Protein AF-A0A2M7ABK1-F1 (afdb_monomer_lite)

Structure (mmCIF, N/CA/C/O backbone):
data_AF-A0A2M7ABK1-F1
#
_entry.id   AF-A0A2M7ABK1-F1
#
loop_
_atom_site.group_PDB
_atom_site.id
_atom_site.type_symbol
_atom_site.label_atom_id
_atom_site.label_alt_id
_atom_site.label_comp_id
_atom_site.label_asym_id
_atom_site.label_entity_id
_atom_site.label_seq_id
_atom_site.pdbx_PDB_ins_code
_atom_site.Cartn_x
_atom_site.Cartn_y
_atom_site.Cartn_z
_atom_site.occupancy
_atom_site.B_iso_or_equiv
_atom_site.auth_seq_id
_atom_site.auth_comp_id
_atom_site.auth_asym_id
_atom_site.auth_atom_id
_atom_site.pdbx_PDB_model_num
ATOM 1 N N . MET A 1 1 ? -2.229 15.032 -33.669 1.00 45.62 1 MET A N 1
ATOM 2 C CA . MET A 1 1 ? -2.621 14.120 -32.578 1.00 45.62 1 MET A CA 1
ATOM 3 C C . MET A 1 1 ? -1.452 14.087 -31.620 1.00 45.62 1 MET A C 1
ATOM 5 O O . MET A 1 1 ? -0.412 13.552 -31.973 1.00 45.62 1 MET A O 1
ATOM 9 N N . GLU A 1 2 ? -1.569 14.795 -30.503 1.00 56.34 2 GLU A N 1
ATOM 10 C CA . GLU A 1 2 ? -0.550 14.829 -29.454 1.00 56.34 2 GLU A CA 1
ATOM 11 C C . GLU A 1 2 ? -0.411 13.404 -28.905 1.00 56.34 2 GLU A C 1
ATOM 13 O O . GLU A 1 2 ? -1.396 12.810 -28.463 1.00 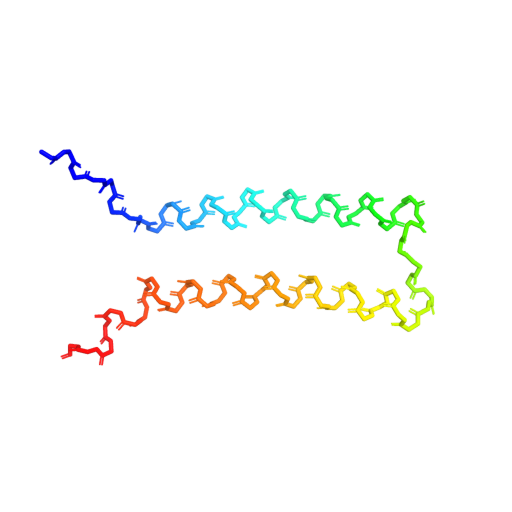56.34 2 GLU A O 1
ATOM 18 N N . SER A 1 3 ? 0.763 12.789 -29.061 1.00 56.03 3 SER A N 1
ATOM 19 C CA . SER A 1 3 ? 1.003 11.438 -28.561 1.00 56.03 3 SER A CA 1
ATOM 20 C C . SER A 1 3 ? 0.923 11.484 -27.041 1.00 56.03 3 SER A C 1
ATOM 22 O O . SER A 1 3 ? 1.786 12.092 -26.407 1.00 56.03 3 SER A O 1
ATOM 24 N N . LEU A 1 4 ? -0.115 10.871 -26.465 1.00 59.00 4 LEU A N 1
ATOM 25 C CA . LEU A 1 4 ? -0.226 10.699 -25.019 1.00 59.00 4 LEU A CA 1
ATOM 26 C C . LEU A 1 4 ? 1.096 10.123 -24.492 1.00 59.00 4 LEU A C 1
ATOM 28 O O . LEU A 1 4 ? 1.640 9.209 -25.123 1.00 59.00 4 LEU A O 1
ATOM 32 N N . PRO A 1 5 ? 1.640 10.650 -23.381 1.00 63.09 5 PRO A N 1
ATOM 33 C CA . PRO A 1 5 ? 2.894 10.152 -22.847 1.00 63.09 5 PRO A CA 1
ATOM 34 C C . PRO A 1 5 ? 2.745 8.653 -22.597 1.00 63.09 5 PRO A C 1
ATOM 36 O O . PRO A 1 5 ? 1.834 8.223 -21.887 1.00 63.09 5 PRO A O 1
ATOM 39 N N . MET A 1 6 ? 3.620 7.858 -23.220 1.00 62.62 6 MET A N 1
ATOM 40 C CA . MET A 1 6 ? 3.679 6.418 -22.985 1.00 62.62 6 MET A CA 1
ATOM 41 C C . MET A 1 6 ? 3.751 6.200 -21.473 1.00 62.62 6 MET A C 1
ATOM 43 O O . MET A 1 6 ? 4.613 6.821 -20.845 1.00 62.62 6 MET A O 1
ATOM 47 N N . PRO A 1 7 ? 2.876 5.376 -20.866 1.00 63.25 7 PRO A N 1
ATOM 48 C CA . PRO A 1 7 ? 2.975 5.085 -19.446 1.00 63.25 7 PRO A CA 1
ATOM 49 C C . PRO A 1 7 ? 4.384 4.557 -19.178 1.00 63.25 7 PRO A C 1
ATOM 51 O O . PRO A 1 7 ? 4.796 3.510 -19.674 1.00 63.25 7 PRO A O 1
ATOM 54 N N . THR A 1 8 ? 5.173 5.358 -18.472 1.00 80.25 8 THR A N 1
ATOM 55 C CA . THR A 1 8 ? 6.560 5.028 -18.156 1.00 80.25 8 THR A CA 1
ATOM 56 C C . THR A 1 8 ? 6.592 4.276 -16.836 1.00 80.25 8 THR A C 1
ATOM 58 O O . THR A 1 8 ? 5.624 4.289 -16.068 1.00 80.25 8 THR A O 1
ATOM 61 N N . GLY A 1 9 ? 7.732 3.668 -16.505 1.00 83.19 9 GLY A N 1
ATOM 62 C CA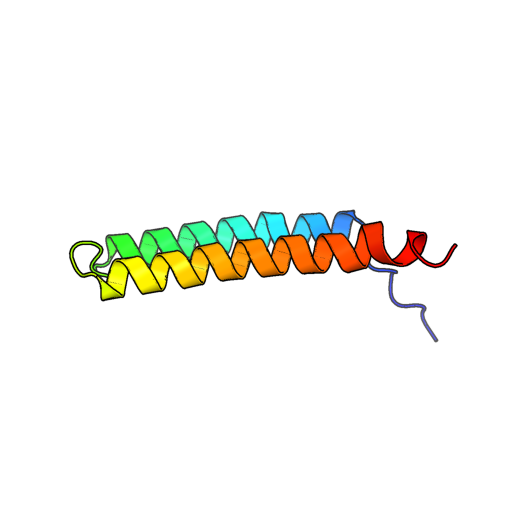 . GLY A 1 9 ? 7.901 3.109 -15.166 1.00 83.19 9 GLY A CA 1
ATOM 63 C C . GLY A 1 9 ? 7.725 4.145 -14.049 1.00 83.19 9 GLY A C 1
ATOM 64 O O . GLY A 1 9 ? 7.279 3.788 -12.963 1.00 83.19 9 GLY A O 1
ATOM 65 N N . ALA A 1 10 ? 7.959 5.431 -14.336 1.00 86.00 10 ALA A N 1
ATOM 66 C CA . ALA A 1 10 ? 7.682 6.523 -13.407 1.00 86.00 10 ALA A CA 1
ATOM 67 C C . ALA A 1 10 ? 6.177 6.707 -13.146 1.00 86.00 10 ALA A C 1
ATOM 69 O O . ALA A 1 10 ? 5.781 6.904 -11.998 1.00 86.00 10 ALA A O 1
ATOM 70 N N . SER A 1 11 ? 5.330 6.587 -14.176 1.00 87.88 11 SER A N 1
ATOM 71 C CA . SER A 1 11 ? 3.868 6.647 -14.026 1.00 87.88 11 SER A CA 1
ATOM 72 C C . SER A 1 11 ? 3.351 5.504 -13.150 1.00 87.88 11 SER A C 1
ATOM 74 O O . SER A 1 11 ? 2.583 5.742 -12.218 1.00 87.88 11 SER A O 1
ATOM 76 N N . TRP A 1 12 ? 3.826 4.278 -13.400 1.00 89.19 12 TRP A N 1
ATOM 77 C CA . TRP A 1 12 ? 3.479 3.111 -12.586 1.00 89.19 12 TRP A CA 1
ATOM 78 C C . TRP A 1 12 ? 3.934 3.301 -11.131 1.00 89.19 12 TRP A C 1
ATOM 80 O O . TRP A 1 12 ? 3.142 3.149 -10.200 1.00 89.19 12 TRP A O 1
ATOM 90 N N . PHE A 1 13 ? 5.186 3.720 -10.925 1.00 90.06 13 PHE A N 1
ATOM 91 C CA . PHE A 1 13 ? 5.739 3.944 -9.591 1.00 90.06 13 PHE A CA 1
ATOM 92 C C . PHE A 1 13 ? 4.956 5.002 -8.810 1.00 90.06 13 PHE A C 1
ATOM 94 O O . PHE A 1 13 ? 4.633 4.781 -7.644 1.00 90.06 13 PHE A O 1
ATOM 101 N N . TYR A 1 14 ? 4.615 6.126 -9.442 1.00 90.94 14 TYR A N 1
ATOM 102 C CA . TYR A 1 14 ? 3.828 7.180 -8.811 1.00 90.94 14 TYR A CA 1
ATOM 103 C C . TYR A 1 14 ? 2.457 6.668 -8.359 1.00 90.94 14 TYR A C 1
ATOM 105 O O . TYR A 1 14 ? 2.084 6.852 -7.198 1.00 90.94 14 TYR A O 1
ATOM 113 N N . GLN A 1 15 ? 1.737 5.975 -9.245 1.00 90.56 15 GLN A N 1
ATOM 114 C CA . GLN A 1 15 ? 0.396 5.474 -8.961 1.00 90.56 15 GLN A CA 1
ATOM 115 C C . GLN A 1 15 ? 0.389 4.488 -7.787 1.00 90.56 15 GLN A C 1
ATOM 117 O O . GLN A 1 15 ? -0.436 4.622 -6.885 1.00 90.56 15 GLN A O 1
ATOM 122 N N . TYR A 1 16 ? 1.317 3.530 -7.763 1.00 93.88 16 TYR A N 1
ATOM 123 C CA .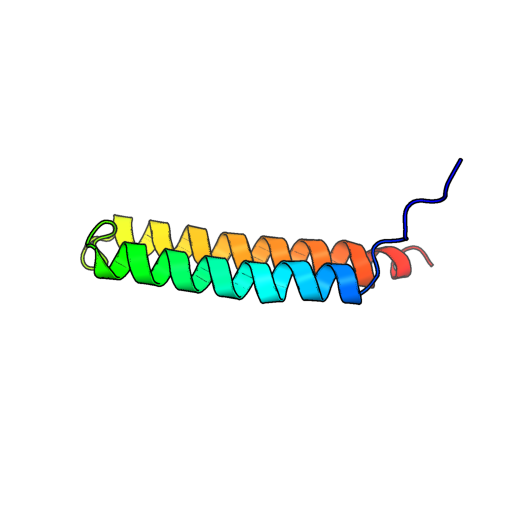 TYR A 1 16 ? 1.346 2.503 -6.719 1.00 93.88 16 TYR A CA 1
ATOM 124 C C . TYR A 1 16 ? 2.048 2.948 -5.433 1.00 93.88 16 TYR A C 1
ATOM 126 O O . TYR A 1 16 ? 1.705 2.444 -4.366 1.00 93.88 16 TYR A O 1
ATOM 134 N N . SER A 1 17 ? 2.955 3.927 -5.487 1.00 93.50 17 SER A N 1
ATOM 135 C CA . SER A 1 17 ? 3.573 4.494 -4.280 1.00 93.50 17 SER A CA 1
ATOM 136 C C . SER A 1 17 ? 2.631 5.473 -3.590 1.00 93.50 17 SER A C 1
ATOM 138 O O . SER A 1 17 ? 2.252 5.253 -2.441 1.00 93.50 17 SER A O 1
ATOM 140 N N . LEU A 1 18 ? 2.191 6.528 -4.290 1.00 95.69 18 LEU A N 1
ATOM 141 C CA . LEU A 1 18 ? 1.285 7.521 -3.707 1.00 95.69 18 LEU A CA 1
ATOM 142 C C . LEU A 1 18 ? -0.078 6.894 -3.397 1.00 95.69 18 LEU A C 1
ATOM 144 O O . LEU A 1 18 ? -0.606 7.073 -2.299 1.00 95.69 18 LEU A O 1
ATOM 148 N N . GLY A 1 19 ? -0.614 6.099 -4.327 1.00 94.75 19 GLY A N 1
ATOM 149 C CA . GLY A 1 19 ? -1.844 5.342 -4.107 1.00 94.75 19 GLY A CA 1
ATOM 150 C C . GLY A 1 19 ? -1.706 4.326 -2.974 1.00 94.75 19 GLY A C 1
ATOM 151 O O . GLY A 1 19 ? -2.623 4.199 -2.169 1.00 94.75 19 GLY A O 1
ATOM 152 N N . GLY A 1 20 ? -0.551 3.665 -2.845 1.00 96.12 20 GLY A N 1
ATOM 153 C CA . GLY A 1 20 ? -0.264 2.750 -1.739 1.00 96.12 20 GLY A CA 1
ATOM 154 C C . GLY A 1 20 ? -0.236 3.447 -0.377 1.00 96.12 20 GLY A C 1
ATOM 155 O O . GLY A 1 20 ? -0.836 2.949 0.574 1.00 96.12 20 GLY A O 1
ATOM 156 N N . ILE A 1 21 ? 0.384 4.628 -0.283 1.00 97.69 21 ILE A N 1
ATOM 157 C CA . ILE A 1 21 ? 0.386 5.441 0.946 1.00 97.69 21 ILE A CA 1
ATOM 158 C C . ILE A 1 21 ? -1.044 5.825 1.333 1.00 97.69 21 ILE A C 1
ATOM 160 O O . ILE A 1 21 ? -1.446 5.621 2.480 1.00 97.69 21 ILE A O 1
ATOM 164 N N . LEU A 1 22 ? -1.829 6.336 0.380 1.00 97.25 22 LEU A N 1
ATOM 165 C CA . LEU A 1 22 ? -3.226 6.707 0.615 1.00 97.25 22 LEU A CA 1
ATOM 166 C C . LEU A 1 22 ? -4.075 5.497 1.022 1.00 97.25 22 LEU A C 1
ATOM 168 O O . LEU A 1 22 ? -4.886 5.599 1.942 1.00 97.25 22 LEU A O 1
ATOM 172 N N . PHE A 1 23 ? -3.857 4.346 0.388 1.00 96.75 23 PHE A N 1
ATOM 173 C CA . PHE A 1 23 ? -4.540 3.099 0.712 1.00 96.75 23 PHE A CA 1
ATOM 174 C C . PHE A 1 23 ? -4.234 2.637 2.141 1.00 96.75 23 PHE A C 1
ATOM 176 O O . PHE A 1 23 ? -5.163 2.390 2.908 1.00 96.75 23 PHE A O 1
ATOM 183 N N . ILE A 1 24 ? -2.957 2.584 2.536 1.00 96.94 24 ILE A N 1
ATOM 184 C CA . ILE A 1 24 ? -2.549 2.202 3.898 1.00 96.94 24 ILE A CA 1
ATOM 185 C C . ILE A 1 24 ? -3.112 3.188 4.924 1.00 96.94 24 ILE A C 1
ATOM 187 O O . ILE A 1 24 ? -3.616 2.768 5.966 1.00 96.94 24 ILE A O 1
ATOM 191 N N . PHE A 1 25 ? -3.064 4.488 4.633 1.00 97.81 25 PHE A N 1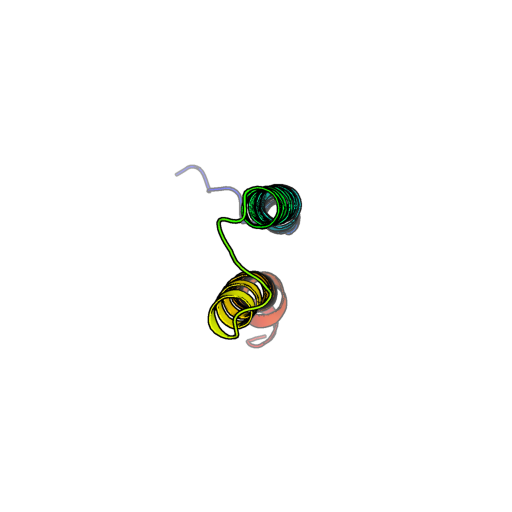
ATOM 192 C CA . PHE A 1 25 ? -3.599 5.514 5.523 1.00 97.81 25 PHE A CA 1
ATOM 193 C C . PHE A 1 25 ? -5.119 5.384 5.701 1.00 97.81 25 PHE A C 1
ATOM 195 O O . PHE A 1 25 ? -5.615 5.420 6.829 1.00 97.81 25 PHE A O 1
ATOM 202 N N . GLY A 1 26 ? -5.858 5.149 4.614 1.00 96.25 26 GLY A N 1
ATOM 203 C CA . GLY A 1 26 ? -7.292 4.865 4.664 1.00 96.25 26 GLY A CA 1
ATOM 204 C C . GLY A 1 26 ? -7.604 3.593 5.454 1.00 96.25 26 GLY A C 1
ATOM 205 O O . GLY A 1 26 ? -8.471 3.609 6.328 1.00 96.25 26 GLY A O 1
ATOM 206 N N . LEU A 1 27 ? -6.841 2.519 5.225 1.00 96.44 27 LEU A N 1
ATOM 207 C CA . LEU A 1 27 ? -6.973 1.263 5.965 1.00 96.44 27 LEU A CA 1
ATOM 208 C C . LEU A 1 27 ? -6.739 1.482 7.468 1.00 96.44 27 LEU A C 1
ATOM 210 O O . LEU A 1 27 ? -7.518 1.010 8.294 1.00 96.44 27 LEU A O 1
ATOM 214 N N . TYR A 1 28 ? -5.702 2.245 7.823 1.00 96.19 28 TYR A N 1
ATOM 215 C CA . TYR A 1 28 ? -5.389 2.604 9.204 1.00 96.19 28 TYR A CA 1
ATOM 216 C C . TYR A 1 28 ? -6.538 3.375 9.864 1.00 96.19 28 TYR A C 1
ATOM 218 O O . TYR A 1 28 ? -6.920 3.048 10.989 1.00 96.19 28 TYR A O 1
ATOM 226 N N . ILE A 1 29 ? -7.131 4.351 9.169 1.00 96.69 29 ILE A N 1
ATOM 227 C CA . ILE A 1 29 ? -8.293 5.093 9.675 1.00 96.69 29 ILE A CA 1
ATOM 228 C C . ILE A 1 29 ? -9.491 4.161 9.882 1.00 96.69 29 ILE A C 1
ATOM 230 O O . ILE A 1 29 ? -10.097 4.208 10.950 1.00 96.69 29 ILE A O 1
ATOM 234 N N . CYS A 1 30 ? -9.813 3.291 8.918 1.00 95.12 30 CYS A N 1
ATOM 235 C CA . CYS A 1 30 ? -10.918 2.330 9.034 1.00 95.12 30 CYS A CA 1
ATOM 236 C C . CYS A 1 30 ? -10.754 1.370 10.219 1.00 95.12 30 CYS A C 1
ATOM 238 O O . CYS A 1 30 ? -11.728 1.037 10.895 1.00 95.12 30 CYS A O 1
ATOM 240 N N . LEU A 1 31 ? -9.525 0.928 10.482 1.00 95.06 31 LEU A N 1
ATOM 241 C CA . LEU A 1 31 ? -9.222 0.079 11.631 1.00 95.06 31 LEU A CA 1
ATOM 242 C C . LEU A 1 31 ? -9.330 0.860 12.945 1.00 95.06 31 LEU A C 1
ATOM 244 O O . LEU A 1 31 ? -9.917 0.373 13.910 1.00 95.06 31 LEU A O 1
ATOM 248 N N . LYS A 1 32 ? -8.801 2.087 12.982 1.00 94.94 32 LYS A N 1
ATOM 249 C CA . LYS A 1 32 ? -8.801 2.932 14.183 1.00 94.94 32 LYS A CA 1
ATOM 250 C C . LYS A 1 32 ? -10.195 3.437 14.557 1.00 94.94 32 LYS A C 1
ATOM 252 O O . LYS A 1 32 ? -10.475 3.593 15.742 1.00 94.94 32 LYS A O 1
ATOM 257 N N . SER A 1 33 ? -11.065 3.679 13.579 1.00 95.44 33 SER A N 1
ATOM 258 C CA . SER A 1 33 ? -12.453 4.093 13.816 1.00 95.44 33 SER A CA 1
ATOM 259 C C . SER A 1 33 ? -13.356 2.950 14.289 1.00 95.44 33 SER A C 1
ATOM 261 O O . SER A 1 33 ? -14.503 3.195 14.651 1.00 95.44 33 SER A O 1
ATOM 263 N N . GLY A 1 34 ? -12.865 1.705 14.275 1.00 92.69 34 GLY A N 1
ATOM 264 C CA . GLY A 1 34 ? -13.672 0.522 14.568 1.00 92.69 34 GLY A CA 1
ATOM 265 C C . GLY A 1 34 ? -14.660 0.165 13.455 1.00 92.69 34 GLY A C 1
ATOM 266 O O . GLY A 1 34 ? -15.509 -0.698 13.662 1.00 92.69 34 GLY A O 1
ATOM 267 N N . ALA A 1 35 ? -14.551 0.789 12.274 1.00 91.50 35 ALA A N 1
ATOM 268 C CA . ALA A 1 35 ? -15.388 0.462 11.120 1.00 91.50 35 ALA A CA 1
ATOM 269 C C . ALA A 1 35 ? -15.174 -0.984 10.643 1.00 91.50 35 ALA A C 1
ATOM 271 O O . ALA A 1 35 ? -16.091 -1.604 10.109 1.00 91.50 35 ALA A O 1
ATOM 272 N N . ILE A 1 36 ? -13.972 -1.532 10.859 1.00 93.12 36 ILE A N 1
ATOM 273 C C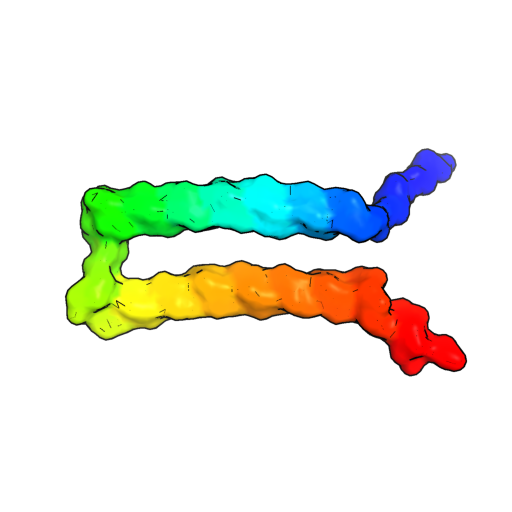A . ILE A 1 36 ? -13.652 -2.936 10.598 1.00 93.12 36 ILE A CA 1
ATOM 274 C C . ILE A 1 36 ? -13.202 -3.600 11.899 1.00 93.12 36 ILE A C 1
ATOM 276 O O . ILE A 1 36 ? -12.146 -3.289 12.448 1.00 93.12 36 ILE A O 1
ATOM 280 N N . ASP A 1 37 ? -13.988 -4.569 12.364 1.00 93.44 37 ASP A N 1
ATOM 281 C CA . ASP A 1 37 ? -13.660 -5.361 13.547 1.00 93.44 37 ASP A CA 1
ATOM 282 C C . ASP A 1 37 ? -12.771 -6.561 13.184 1.00 93.44 37 ASP A C 1
ATOM 284 O O . ASP A 1 37 ? -13.240 -7.595 12.701 1.00 93.44 37 ASP A O 1
ATOM 288 N N . LEU A 1 38 ? -11.471 -6.442 13.466 1.00 91.44 38 LEU A N 1
ATOM 289 C CA . LEU A 1 38 ? -10.482 -7.503 13.246 1.00 91.44 38 LEU A CA 1
ATOM 290 C C . LEU A 1 38 ? -10.670 -8.732 14.147 1.00 91.44 38 LEU A C 1
ATOM 292 O O . LEU A 1 38 ? -10.026 -9.757 13.909 1.00 91.44 38 LEU A O 1
ATOM 296 N N . LYS A 1 39 ? -11.514 -8.673 15.183 1.00 92.69 39 LYS A N 1
ATOM 297 C CA . LYS A 1 39 ? -11.822 -9.851 16.010 1.00 92.69 39 LYS A CA 1
ATOM 298 C C . LYS A 1 39 ? -12.759 -10.806 15.276 1.00 92.69 39 LYS A C 1
ATOM 300 O O . LYS A 1 39 ? -12.691 -12.015 15.496 1.00 92.69 39 LYS A O 1
ATOM 305 N N . LYS A 1 40 ? -13.585 -10.285 14.365 1.00 93.75 40 LYS A N 1
ATOM 306 C CA . LYS A 1 40 ? -14.509 -11.076 13.550 1.00 93.75 40 LYS A CA 1
ATOM 307 C C . LYS A 1 40 ? -13.805 -11.643 12.323 1.00 93.75 40 LYS A C 1
ATOM 309 O O . LYS A 1 40 ? -12.956 -10.998 11.707 1.00 93.75 40 LYS A O 1
ATOM 314 N N . ARG A 1 41 ? -14.197 -12.860 11.929 1.00 94.56 41 ARG A N 1
ATOM 315 C CA . ARG A 1 41 ? -13.686 -13.512 10.712 1.00 94.56 41 ARG A CA 1
ATOM 316 C C . ARG A 1 41 ? -13.923 -12.647 9.472 1.00 94.56 41 ARG A C 1
ATOM 318 O O . ARG A 1 41 ? -13.033 -12.533 8.641 1.00 94.56 41 ARG A O 1
ATOM 325 N N . GLU A 1 42 ? -15.086 -12.010 9.398 1.00 94.75 42 GLU A N 1
ATOM 326 C CA . GLU A 1 42 ? -15.471 -11.119 8.301 1.00 94.75 42 GLU A CA 1
ATOM 327 C C . GLU A 1 42 ? -14.529 -9.918 8.180 1.00 94.75 42 GLU A C 1
ATOM 329 O O . GLU A 1 42 ? -14.028 -9.648 7.094 1.00 94.75 42 GLU A O 1
ATOM 334 N N . GLY A 1 43 ? -14.188 -9.249 9.289 1.00 95.25 43 GLY A N 1
ATOM 335 C CA . GLY A 1 43 ? -13.255 -8.120 9.260 1.00 95.25 43 GLY A CA 1
ATOM 336 C C . GLY A 1 43 ? -11.858 -8.524 8.783 1.00 95.25 43 GLY A C 1
ATOM 337 O O . GLY A 1 43 ? -11.251 -7.826 7.971 1.00 95.25 43 GLY A O 1
ATOM 338 N N . LYS A 1 44 ? -11.375 -9.703 9.200 1.00 95.44 44 LYS A N 1
ATOM 339 C CA . LYS A 1 44 ? -10.112 -10.269 8.691 1.00 95.44 44 LYS A CA 1
ATOM 340 C C . LYS A 1 44 ? -10.183 -10.579 7.194 1.00 95.44 44 LYS A C 1
ATOM 342 O O . LYS A 1 44 ? -9.224 -10.301 6.480 1.00 95.44 44 LYS A O 1
ATOM 347 N N . GLN A 1 45 ? -11.301 -11.130 6.718 1.00 97.38 45 GLN A N 1
ATOM 348 C CA . GLN A 1 45 ? -11.515 -11.413 5.295 1.00 97.38 45 GLN A CA 1
ATOM 349 C C . GLN A 1 45 ? -11.549 -10.130 4.464 1.00 97.38 45 GLN A C 1
ATOM 351 O O . GLN A 1 45 ? -10.893 -10.074 3.431 1.00 97.38 45 GLN A O 1
ATOM 356 N N . ILE A 1 46 ? -12.234 -9.086 4.932 1.00 96.06 46 ILE A N 1
ATOM 357 C CA . ILE A 1 46 ? -12.289 -7.785 4.252 1.00 96.06 46 ILE A CA 1
ATOM 358 C C . ILE A 1 46 ? -10.883 -7.199 4.098 1.00 96.06 46 ILE A C 1
ATOM 360 O O . ILE A 1 46 ? -10.495 -6.812 2.998 1.00 96.06 46 ILE A O 1
ATOM 364 N N . ILE A 1 47 ? -10.087 -7.185 5.170 1.00 96.56 47 ILE A N 1
ATOM 365 C CA . ILE A 1 47 ? -8.709 -6.677 5.117 1.00 96.56 47 ILE A CA 1
ATOM 366 C C . ILE A 1 47 ? -7.834 -7.530 4.198 1.00 96.56 47 ILE A C 1
ATOM 368 O O . ILE A 1 47 ? -7.068 -6.983 3.407 1.00 96.56 47 ILE A O 1
ATOM 372 N N . ALA A 1 48 ? -7.978 -8.856 4.251 1.00 96.44 48 ALA A N 1
ATOM 373 C CA . ALA A 1 48 ? -7.256 -9.759 3.363 1.00 96.44 48 ALA A CA 1
ATOM 374 C C . ALA A 1 48 ? -7.611 -9.521 1.886 1.00 96.44 48 ALA A C 1
ATOM 376 O O . ALA A 1 48 ? -6.714 -9.494 1.049 1.00 96.44 48 ALA A O 1
ATOM 377 N N . ILE A 1 49 ? -8.889 -9.294 1.566 1.00 97.44 49 ILE A N 1
ATOM 378 C CA . ILE A 1 49 ? -9.347 -8.984 0.204 1.00 97.44 49 ILE A CA 1
ATOM 379 C C . ILE A 1 49 ? -8.825 -7.620 -0.249 1.00 97.44 49 ILE A C 1
ATOM 381 O O . ILE A 1 49 ? -8.364 -7.502 -1.378 1.00 97.44 49 ILE A O 1
ATOM 385 N N . LEU A 1 50 ? -8.854 -6.599 0.610 1.00 96.88 50 LEU A N 1
ATOM 386 C CA . LEU A 1 50 ? -8.364 -5.261 0.269 1.00 96.88 50 LEU A CA 1
ATOM 387 C C . LEU A 1 50 ? -6.857 -5.269 -0.009 1.00 96.88 50 LEU A C 1
ATOM 389 O O . LEU A 1 50 ? -6.418 -4.791 -1.054 1.00 96.88 50 LEU A O 1
ATOM 393 N N . ILE A 1 51 ? -6.066 -5.838 0.903 1.00 96.81 51 ILE A N 1
ATOM 394 C CA . ILE A 1 51 ? -4.608 -5.924 0.742 1.00 96.81 51 ILE A CA 1
ATOM 395 C C . ILE A 1 51 ? -4.265 -6.841 -0.435 1.00 96.81 51 ILE A C 1
ATOM 397 O O . ILE A 1 51 ? -3.460 -6.475 -1.289 1.00 96.81 51 ILE A O 1
ATOM 401 N N . GLY A 1 52 ? -4.896 -8.013 -0.509 1.00 97.75 52 GLY A N 1
ATOM 402 C CA . GLY A 1 52 ? -4.678 -8.975 -1.585 1.00 97.75 52 GLY A CA 1
ATOM 403 C C . GLY A 1 52 ? -5.049 -8.410 -2.953 1.00 97.75 52 GLY A C 1
ATOM 404 O O . GLY A 1 52 ? -4.280 -8.556 -3.896 1.00 97.75 52 GLY A O 1
ATOM 405 N N . GLY A 1 53 ? -6.175 -7.705 -3.053 1.00 97.06 53 GLY A N 1
ATOM 406 C CA . GLY A 1 53 ? -6.617 -7.033 -4.272 1.00 97.06 53 GLY A CA 1
ATOM 407 C C . GLY A 1 53 ? -5.645 -5.943 -4.714 1.00 97.06 53 GLY A C 1
ATOM 408 O O . GLY A 1 53 ? -5.285 -5.894 -5.888 1.00 97.06 53 GLY A O 1
ATOM 409 N N . PHE A 1 54 ? -5.152 -5.123 -3.780 1.00 96.31 54 PHE A N 1
ATOM 410 C CA . PHE A 1 54 ? -4.135 -4.113 -4.077 1.00 96.31 54 PHE A CA 1
ATOM 411 C C . PHE A 1 54 ? -2.838 -4.742 -4.609 1.00 96.31 54 PHE A C 1
ATOM 413 O O . PHE A 1 54 ? -2.348 -4.339 -5.664 1.00 96.31 54 PHE A O 1
ATOM 420 N N . LEU A 1 55 ? -2.308 -5.760 -3.920 1.00 97.00 55 LEU A N 1
ATOM 421 C CA . LEU A 1 55 ? -1.084 -6.451 -4.339 1.00 97.00 55 LEU A CA 1
ATOM 422 C C . LEU A 1 55 ? -1.263 -7.166 -5.680 1.00 97.00 55 LEU A C 1
ATOM 424 O O . LEU A 1 55 ? -0.398 -7.064 -6.546 1.00 97.00 55 LEU A O 1
ATOM 428 N N . PHE A 1 56 ? -2.395 -7.842 -5.878 1.00 97.31 56 PHE A N 1
ATOM 429 C CA . PHE A 1 56 ? -2.719 -8.489 -7.144 1.00 97.31 56 PHE A CA 1
ATOM 430 C C . PHE A 1 56 ? -2.741 -7.474 -8.284 1.00 97.31 56 PHE A C 1
ATOM 432 O O . PHE A 1 56 ? -2.106 -7.696 -9.309 1.00 97.31 56 PHE A O 1
ATOM 439 N N . PHE A 1 57 ? -3.423 -6.342 -8.105 1.00 95.56 57 PHE A N 1
ATOM 440 C CA . PHE A 1 57 ? -3.549 -5.328 -9.148 1.00 95.56 57 PHE A CA 1
ATOM 441 C C . PHE A 1 57 ? -2.206 -4.660 -9.477 1.00 95.56 57 PHE A C 1
ATOM 443 O O . PHE A 1 57 ? -1.909 -4.433 -10.654 1.00 95.56 57 PHE A O 1
ATOM 450 N N . LEU A 1 58 ? -1.377 -4.425 -8.453 1.00 95.38 58 LEU A N 1
ATOM 451 C CA . LEU A 1 58 ? 0.004 -3.960 -8.580 1.00 95.38 58 LEU A CA 1
ATOM 452 C C . LEU A 1 58 ? 0.834 -4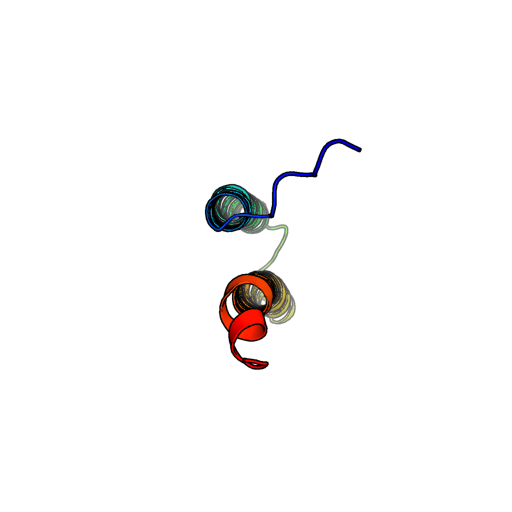.943 -9.412 1.00 95.38 58 LEU A C 1
ATOM 454 O O . LEU A 1 58 ? 1.420 -4.548 -10.422 1.00 95.38 58 LEU A O 1
ATOM 458 N N . SER A 1 59 ? 0.852 -6.224 -9.039 1.00 95.19 59 SER A N 1
ATOM 459 C CA . SER A 1 59 ? 1.599 -7.260 -9.763 1.00 95.19 59 SER A CA 1
ATOM 460 C C . SER A 1 59 ? 1.068 -7.485 -11.177 1.00 95.19 59 SER A C 1
ATOM 462 O O . SER A 1 59 ? 1.856 -7.666 -12.102 1.00 95.19 59 SER A O 1
ATOM 464 N N . PHE A 1 60 ? -0.249 -7.430 -11.367 1.00 95.88 60 PHE A N 1
ATOM 465 C CA . PHE A 1 60 ? -0.888 -7.559 -12.671 1.00 95.88 60 PHE A CA 1
ATOM 466 C C . PHE A 1 60 ? -0.446 -6.428 -13.604 1.00 95.88 60 PHE A C 1
ATOM 468 O O . PHE A 1 60 ? 0.064 -6.689 -14.691 1.00 95.88 60 PHE A O 1
ATOM 475 N N . HIS A 1 61 ? -0.532 -5.172 -13.158 1.00 93.06 61 HIS A N 1
ATOM 476 C CA . HIS A 1 61 ? -0.040 -4.043 -13.950 1.00 93.06 61 HIS A CA 1
ATOM 477 C C . HIS A 1 61 ? 1.460 -4.128 -14.204 1.00 93.06 61 HIS A C 1
ATOM 479 O O . HIS A 1 61 ? 1.899 -3.836 -15.310 1.00 93.06 61 HIS A O 1
ATOM 485 N N . PHE A 1 62 ? 2.246 -4.546 -13.212 1.00 93.31 62 PHE A N 1
ATOM 486 C CA . PHE A 1 62 ? 3.680 -4.736 -13.397 1.00 93.31 62 PHE A CA 1
ATOM 487 C C . PHE A 1 62 ? 3.970 -5.757 -14.505 1.00 93.31 62 PHE A C 1
ATOM 489 O O . PHE A 1 62 ? 4.753 -5.486 -15.415 1.00 93.31 62 PHE A O 1
ATOM 496 N N . PHE A 1 63 ? 3.296 -6.907 -14.471 1.00 94.06 63 PHE A N 1
ATOM 497 C CA . PHE A 1 63 ? 3.452 -7.945 -15.482 1.00 94.06 63 PHE A CA 1
ATOM 498 C C . PHE A 1 63 ? 3.109 -7.426 -16.880 1.00 94.06 63 PHE A C 1
ATOM 500 O O . PHE A 1 63 ? 3.919 -7.555 -17.795 1.00 94.06 63 PHE A O 1
ATOM 507 N N . PHE A 1 64 ? 1.950 -6.792 -17.057 1.00 90.94 64 PHE A N 1
ATOM 508 C CA . PHE A 1 64 ? 1.534 -6.308 -18.375 1.00 90.94 64 PHE A CA 1
ATOM 509 C C . PHE A 1 64 ? 2.377 -5.140 -18.889 1.00 90.94 64 PHE A C 1
ATOM 511 O O . PHE A 1 64 ? 2.602 -5.040 -20.092 1.00 90.94 64 PHE A O 1
ATOM 518 N N . GLN A 1 65 ? 2.876 -4.287 -17.999 1.00 89.44 65 GLN A N 1
ATOM 519 C CA . GLN A 1 65 ? 3.678 -3.131 -18.383 1.00 89.44 65 GLN A CA 1
ATOM 520 C C . GLN A 1 65 ? 5.128 -3.505 -18.716 1.00 89.44 65 GLN A C 1
ATOM 522 O O . GLN A 1 65 ? 5.711 -2.934 -19.637 1.00 89.44 65 GLN A O 1
ATOM 527 N N . PHE A 1 66 ? 5.723 -4.441 -17.969 1.00 88.81 66 PHE A N 1
ATOM 528 C CA . PHE A 1 66 ? 7.167 -4.698 -18.021 1.00 88.81 66 PHE A CA 1
ATOM 529 C C . PHE A 1 66 ? 7.560 -6.099 -18.469 1.00 88.81 66 PHE A C 1
ATOM 531 O O . PHE A 1 66 ? 8.706 -6.277 -18.857 1.00 88.81 66 PHE A O 1
ATOM 538 N N . ILE A 1 67 ? 6.675 -7.092 -18.401 1.00 89.94 67 ILE A N 1
ATOM 539 C CA . ILE A 1 67 ? 7.013 -8.487 -18.730 1.00 89.94 67 ILE A CA 1
ATOM 540 C C . ILE A 1 67 ? 6.339 -8.895 -20.039 1.00 89.94 67 ILE A C 1
ATOM 542 O O . ILE A 1 67 ? 7.015 -9.334 -20.967 1.00 89.94 67 ILE A O 1
ATOM 546 N N . ALA A 1 68 ? 5.026 -8.689 -20.155 1.00 91.88 68 ALA A N 1
ATOM 547 C CA . ALA A 1 68 ? 4.245 -9.074 -21.329 1.00 91.88 68 ALA A CA 1
ATOM 548 C C . ALA A 1 68 ? 4.800 -8.546 -22.671 1.00 91.88 68 ALA A C 1
ATOM 550 O O . ALA A 1 68 ? 4.834 -9.328 -23.623 1.00 91.88 68 ALA A O 1
ATOM 551 N N . PRO A 1 69 ? 5.318 -7.302 -22.781 1.00 88.50 69 PRO A N 1
ATOM 552 C CA . PRO A 1 69 ? 5.875 -6.800 -24.040 1.00 88.50 69 PRO A CA 1
ATOM 553 C C . PRO A 1 69 ? 7.130 -7.547 -24.524 1.00 88.50 69 PRO A C 1
ATOM 555 O O . PRO A 1 69 ? 7.506 -7.414 -25.688 1.00 88.50 69 PRO A O 1
ATOM 558 N N . TYR A 1 70 ? 7.786 -8.310 -23.645 1.00 88.00 70 TYR A N 1
ATOM 559 C CA . TYR A 1 70 ? 8.990 -9.086 -23.952 1.00 88.00 70 TYR A CA 1
ATOM 560 C C . TYR A 1 70 ? 8.707 -10.575 -24.172 1.00 88.00 70 TYR A C 1
ATOM 562 O O . TYR A 1 70 ? 9.605 -11.287 -24.595 1.00 88.00 70 TYR A O 1
ATOM 570 N N . LEU A 1 71 ? 7.485 -11.054 -23.908 1.00 85.19 71 LEU A N 1
ATOM 571 C CA . LEU A 1 71 ? 7.112 -12.461 -24.111 1.00 85.19 71 LEU A CA 1
ATOM 572 C C . LEU A 1 71 ? 6.775 -12.803 -25.572 1.00 85.19 71 LEU A C 1
ATOM 574 O O . LEU A 1 71 ? 6.751 -13.975 -25.930 1.00 85.19 71 LEU A O 1
ATOM 578 N N . GLY A 1 72 ? 6.468 -11.796 -26.394 1.00 73.06 72 GLY A N 1
ATOM 579 C CA . GLY A 1 72 ? 6.143 -11.951 -27.819 1.00 73.06 72 GLY A CA 1
ATOM 580 C C . GLY A 1 72 ? 7.273 -11.559 -28.776 1.00 73.06 72 GLY A C 1
ATOM 581 O O . GLY A 1 72 ? 7.023 -11.439 -29.974 1.00 73.06 72 GLY A O 1
ATOM 582 N N . LYS A 1 73 ? 8.473 -11.301 -28.250 1.00 55.03 73 LYS A N 1
ATOM 583 C CA . LYS A 1 73 ? 9.712 -11.121 -29.018 1.00 55.03 73 LYS A CA 1
ATOM 584 C C . LYS A 1 73 ? 10.563 -12.373 -28.884 1.00 55.03 73 LYS A C 1
ATOM 586 O O . LYS A 1 73 ? 11.265 -12.681 -29.866 1.00 55.03 73 LYS A O 1
#

pLDDT: mean 89.39, std 12.07, range [45.62, 97.81]

Secondary structure (DSSP, 8-state):
---PPP--HHHHHHHHHHHHHHHHHHHHHHHHTTSS-TTSHHHHHHHHHHHHHHHHHHHHHHIIIIIHHHHT-

Sequence (73 aa):
MESLPMPTGASWFYQYSLGGILFIFGLYICLKSGAIDLKKREGKQIIAILIGGFLFFLSFHFFFQFIAPYLGK

Radius of gyration: 16.7 Å; chains: 1; bounding box: 25×28×49 Å

Foldseek 3Di:
DPPDPDCDVVNLCCCLVVVVVVLVVVVVVCVVVVVQDPVDPVSVVVVCCSVVVSVVVSVVCCCVVPPVVPVVD